Protein AF-A0A975Y8F5-F1 (afdb_monomer_lite)

Foldseek 3Di:
DDDDDDDDDDDDDDDDPPPPPPPPDPDDDADDLVSLCVVPPDDDDDDADPVCRQQFAFAPCCLQPDNPLPCLVVSSVVPSVSRDHDKDWDWDDDPWKIKIKIKTKGQKPADPDPPRPPIDGMDIWIKIWIFTPPVDRRGHTAWMWTDDPPDIDIDGPPPHPDDDDDDPPPDDD

Sequence (173 aa):
MKLRRSARAVFVSVLLSAGLLAVPGQAQAAPSDADLAYRWAPVHYQDTSSAYYTAEYTSPVDYDGDWNTLNNWENLDANTARLTGTAYYSVVETSTHWYITYAFYHPRDWKDYPLNWTSHENDMEGVLEVVLKDGSTYGTLQAAVTQAHDNYYSYIPAGSPSRATARTSTAPC

Structure (mmCIF, N/CA/C/O backbone):
data_AF-A0A975Y8F5-F1
#
_entry.id   AF-A0A975Y8F5-F1
#
loop_
_atom_site.group_PDB
_atom_site.id
_atom_site.type_symbol
_atom_site.label_atom_id
_atom_site.label_alt_id
_atom_site.label_comp_id
_atom_site.label_asym_id
_atom_site.label_entity_id
_atom_site.label_seq_id
_atom_site.pdbx_PDB_ins_code
_atom_site.Cartn_x
_atom_site.Cartn_y
_atom_site.Cartn_z
_atom_site.occupancy
_atom_site.B_iso_or_equiv
_atom_site.auth_seq_id
_atom_site.auth_comp_id
_atom_site.auth_asym_id
_atom_site.auth_atom_id
_atom_site.pdbx_PDB_model_num
ATOM 1 N N . MET A 1 1 ? -98.562 17.141 38.470 1.00 46.56 1 MET A N 1
ATOM 2 C CA . MET A 1 1 ? -97.810 16.126 37.700 1.00 46.56 1 MET A CA 1
ATOM 3 C C . MET A 1 1 ? -97.166 16.777 36.474 1.00 46.56 1 MET A C 1
ATOM 5 O O . MET A 1 1 ? -97.844 16.964 35.477 1.00 46.56 1 MET A O 1
ATOM 9 N N . LYS A 1 2 ? -95.892 17.191 36.558 1.00 40.47 2 LYS A N 1
ATOM 10 C CA . LYS A 1 2 ? -95.027 17.529 35.406 1.00 40.47 2 LYS A CA 1
ATOM 11 C C . LYS A 1 2 ? -93.578 17.206 35.797 1.00 40.47 2 LYS A C 1
ATOM 13 O O . LYS A 1 2 ? -92.936 17.989 36.487 1.00 40.47 2 LYS A O 1
ATOM 18 N N . LEU A 1 3 ? -93.102 16.022 35.407 1.00 43.03 3 LEU A N 1
ATOM 19 C CA . LEU A 1 3 ? -91.696 15.619 35.515 1.00 43.03 3 LEU A CA 1
ATOM 20 C C . LEU A 1 3 ? -90.889 16.364 34.441 1.00 43.03 3 LEU A C 1
ATOM 22 O O . LEU A 1 3 ? -91.158 16.197 33.253 1.00 43.03 3 LEU A O 1
ATOM 26 N N . ARG A 1 4 ? -89.880 17.145 34.836 1.00 47.47 4 ARG A N 1
ATOM 27 C CA . ARG A 1 4 ? -88.820 17.603 33.926 1.00 47.47 4 ARG A CA 1
ATOM 28 C C . ARG A 1 4 ? -87.687 16.579 33.981 1.00 47.47 4 ARG A C 1
ATOM 30 O O . ARG A 1 4 ? -87.048 16.427 35.016 1.00 47.47 4 ARG A O 1
ATOM 37 N N . ARG A 1 5 ? -87.482 15.836 32.890 1.00 49.69 5 ARG A N 1
ATOM 38 C CA . ARG A 1 5 ? -86.354 14.907 32.729 1.00 49.69 5 ARG A CA 1
ATOM 39 C C . ARG A 1 5 ? -85.114 15.704 32.324 1.00 49.69 5 ARG A C 1
ATOM 41 O O . ARG A 1 5 ? -85.116 16.337 31.273 1.00 49.69 5 ARG A O 1
ATOM 48 N N . SER A 1 6 ? -84.072 15.662 33.147 1.00 54.28 6 SER A N 1
ATOM 49 C CA . SER A 1 6 ? -82.739 16.160 32.798 1.00 54.28 6 SER A CA 1
ATOM 50 C C . SER A 1 6 ? -82.048 15.154 31.876 1.00 54.28 6 SER A C 1
ATOM 52 O O . SER A 1 6 ? -81.856 14.002 32.261 1.00 54.28 6 SER A O 1
ATOM 54 N N . ALA A 1 7 ? -81.672 15.572 30.669 1.00 51.50 7 ALA A N 1
ATOM 55 C CA . ALA A 1 7 ? -80.828 14.778 29.781 1.00 51.50 7 ALA A CA 1
ATOM 56 C C . ALA A 1 7 ? -79.357 14.960 30.188 1.00 51.50 7 ALA A C 1
ATOM 58 O O . ALA A 1 7 ? -78.842 16.076 30.169 1.00 51.50 7 ALA A O 1
ATOM 59 N N . ARG A 1 8 ? -78.677 13.874 30.570 1.00 50.81 8 ARG A N 1
ATOM 60 C CA . ARG A 1 8 ? -77.211 13.837 30.671 1.00 50.81 8 ARG A CA 1
ATOM 61 C C . ARG A 1 8 ? -76.669 13.303 29.348 1.00 50.81 8 ARG A C 1
ATOM 63 O O . ARG A 1 8 ? -76.933 12.155 29.006 1.00 50.81 8 ARG A O 1
ATOM 70 N N . ALA A 1 9 ? -75.940 14.136 28.613 1.00 52.41 9 ALA A N 1
ATOM 71 C CA . ALA A 1 9 ? -75.154 13.692 27.470 1.00 52.41 9 ALA A CA 1
ATOM 72 C C . ALA A 1 9 ? -73.914 12.942 27.982 1.00 52.41 9 ALA A C 1
ATOM 74 O O . ALA A 1 9 ? -73.170 13.467 28.810 1.00 52.41 9 ALA A O 1
ATOM 75 N N . VAL A 1 10 ? -73.711 11.715 27.509 1.00 53.03 10 VAL A N 1
ATOM 76 C CA . VAL A 1 10 ? -72.484 10.942 27.729 1.00 53.03 10 VAL A CA 1
ATOM 77 C C . VAL A 1 10 ? -71.635 11.106 26.473 1.00 53.03 10 VAL A C 1
ATOM 79 O O . VAL A 1 10 ? -72.021 10.640 25.405 1.00 53.03 10 VAL A O 1
ATOM 82 N N . PHE A 1 11 ? -70.501 11.795 26.591 1.00 49.75 11 PHE A N 1
ATOM 83 C CA . PHE A 1 11 ? -69.470 11.810 25.555 1.00 49.75 11 PHE A CA 1
ATOM 84 C C . PHE A 1 11 ? -68.588 10.573 25.739 1.00 49.75 11 PHE A C 1
ATOM 86 O O . PHE A 1 11 ? -67.910 10.440 26.756 1.00 49.75 11 PHE A O 1
ATOM 93 N N . VAL A 1 12 ? -68.611 9.661 24.767 1.00 51.59 12 VAL A N 1
ATOM 94 C CA . VAL A 1 12 ? -67.654 8.553 24.679 1.00 51.59 12 VAL A CA 1
ATOM 95 C C . VAL A 1 12 ? -66.511 9.016 23.784 1.00 51.59 12 VAL A C 1
ATOM 97 O O . VAL A 1 12 ? -66.661 9.105 22.568 1.00 51.59 12 VAL A O 1
ATOM 100 N N . SER A 1 13 ? -65.377 9.345 24.393 1.00 55.91 13 SER A N 1
ATOM 101 C CA . SER A 1 13 ? -64.142 9.654 23.675 1.00 55.91 13 SER A CA 1
ATOM 102 C C . SER A 1 13 ? -63.446 8.345 23.302 1.00 55.91 13 SER A C 1
ATOM 104 O O . SER A 1 13 ? -62.906 7.660 24.169 1.00 55.91 13 SER A O 1
ATOM 106 N N . VAL A 1 14 ? -63.467 7.980 22.020 1.00 54.62 14 VAL A N 1
ATOM 107 C CA . VAL A 1 14 ? -62.670 6.863 21.492 1.00 54.62 14 VAL A CA 1
ATOM 108 C C . VAL A 1 14 ? -61.246 7.371 21.270 1.00 54.62 14 VAL A C 1
ATOM 110 O O . VAL A 1 14 ? -60.987 8.134 20.342 1.00 54.62 14 VAL A O 1
ATOM 113 N N . LEU A 1 15 ? -60.319 6.979 22.144 1.00 55.53 15 LEU A N 1
ATOM 114 C CA . LEU A 1 15 ? -58.885 7.186 21.944 1.00 55.53 15 LEU A CA 1
ATOM 115 C C . LEU A 1 15 ? -58.391 6.174 20.900 1.00 55.53 15 LEU A C 1
ATOM 117 O O . LEU A 1 15 ? -58.218 5.000 21.215 1.00 55.53 15 LEU A O 1
ATOM 121 N N . LEU A 1 16 ? -58.172 6.618 19.657 1.00 54.91 16 LEU A N 1
ATOM 122 C CA . LEU A 1 16 ? -57.386 5.853 18.686 1.00 54.91 16 LEU A CA 1
ATOM 123 C C . LEU A 1 16 ? -55.906 5.965 19.067 1.00 54.91 16 LEU A C 1
ATOM 125 O O . LEU A 1 16 ? -55.240 6.952 18.755 1.00 54.91 16 LEU A O 1
ATOM 129 N N . SER A 1 17 ? -55.380 4.949 19.740 1.00 58.66 17 SER A N 1
ATOM 130 C CA . SER A 1 17 ? -53.942 4.735 19.878 1.00 58.66 17 SER A CA 1
ATOM 131 C C . SER A 1 17 ? -53.376 4.316 18.518 1.00 58.66 17 SER A C 1
ATOM 133 O O . SER A 1 17 ? -53.413 3.146 18.142 1.00 58.66 17 SER A O 1
ATOM 135 N N . ALA A 1 18 ? -52.855 5.279 17.758 1.00 59.62 18 ALA A N 1
ATOM 136 C CA . ALA A 1 18 ? -51.992 4.998 16.618 1.00 59.62 18 ALA A CA 1
ATOM 137 C C . ALA A 1 18 ? -50.679 4.404 17.153 1.00 59.62 18 ALA A C 1
ATOM 139 O O . ALA A 1 18 ? -49.785 5.128 17.588 1.00 59.62 18 ALA A O 1
ATOM 140 N N . GLY A 1 19 ? -50.588 3.074 17.192 1.00 59.56 19 GLY A N 1
ATOM 141 C CA . GLY A 1 19 ? -49.333 2.389 17.469 1.00 59.56 19 GLY A CA 1
ATOM 142 C C . GLY A 1 19 ? -48.335 2.722 16.365 1.00 59.56 19 GLY A C 1
ATOM 143 O O . GLY A 1 19 ? -48.515 2.287 15.229 1.00 59.56 19 GLY A O 1
ATOM 144 N N . LEU A 1 20 ? -47.298 3.500 16.684 1.00 63.41 20 LEU A N 1
ATOM 145 C CA . LEU A 1 20 ? -46.110 3.588 15.842 1.00 63.41 20 LEU A CA 1
ATOM 146 C C . LEU A 1 20 ? -45.504 2.185 15.771 1.00 63.41 20 LEU A C 1
ATOM 148 O O . LEU A 1 20 ? -44.856 1.728 16.711 1.00 63.41 20 LEU A O 1
ATOM 152 N N . LEU A 1 21 ? -45.738 1.491 14.660 1.00 63.53 21 LEU A N 1
ATOM 153 C CA . LEU A 1 21 ? -44.930 0.343 14.284 1.00 63.53 21 LEU A CA 1
ATOM 154 C C . LEU A 1 21 ? -43.518 0.882 14.050 1.00 63.53 21 LEU A C 1
ATOM 156 O O . LEU A 1 21 ? -43.250 1.510 13.026 1.00 63.53 21 LEU A O 1
ATOM 160 N N . ALA A 1 22 ? -42.636 0.696 15.032 1.00 64.75 22 ALA A N 1
ATOM 161 C CA . ALA A 1 22 ? -41.210 0.883 14.840 1.00 64.75 22 ALA A CA 1
ATOM 162 C C . ALA A 1 22 ? -40.789 -0.098 13.744 1.00 64.75 22 ALA A C 1
ATOM 164 O O . ALA A 1 22 ? -40.684 -1.300 13.985 1.00 64.75 22 ALA A O 1
ATOM 165 N N . VAL A 1 23 ? -40.629 0.408 12.520 1.00 66.62 23 VAL A N 1
ATOM 166 C CA . VAL A 1 23 ? -39.978 -0.346 11.453 1.00 66.62 23 VAL A CA 1
ATOM 167 C C . VAL A 1 23 ? -38.589 -0.669 11.999 1.00 66.62 23 VAL A C 1
ATOM 169 O O . VAL A 1 23 ? -37.860 0.274 12.323 1.00 66.62 23 VAL A O 1
ATOM 172 N N . PRO A 1 24 ? -38.230 -1.949 12.197 1.00 63.38 24 PRO A N 1
ATOM 173 C CA . PRO A 1 24 ? -36.881 -2.274 12.617 1.00 63.38 24 PRO A CA 1
ATOM 174 C C . PRO A 1 24 ? -35.943 -1.674 11.573 1.00 63.38 24 PRO A C 1
ATOM 176 O O . PRO A 1 24 ? -36.073 -1.959 10.381 1.00 63.38 24 PRO A O 1
ATOM 179 N N . GLY A 1 25 ? -35.058 -0.776 12.015 1.00 62.09 25 GLY A N 1
ATOM 180 C CA . GLY A 1 25 ? -34.010 -0.252 11.152 1.00 62.09 25 GLY A CA 1
ATOM 181 C C . GLY A 1 25 ? -33.265 -1.442 10.565 1.00 62.09 25 GLY A C 1
ATOM 182 O O . GLY A 1 25 ? -32.937 -2.378 11.298 1.00 62.09 25 GLY A O 1
ATOM 183 N N . GLN A 1 26 ? -33.079 -1.453 9.245 1.00 62.47 26 GLN A N 1
ATOM 184 C CA . GLN A 1 26 ? -32.339 -2.528 8.599 1.00 62.47 26 GLN A CA 1
ATOM 185 C C . GLN A 1 26 ? -30.974 -2.618 9.280 1.00 62.47 26 GLN A C 1
ATOM 187 O O . GLN A 1 26 ? -30.262 -1.618 9.370 1.00 62.47 26 GLN A O 1
ATOM 192 N N . ALA A 1 27 ? -30.644 -3.794 9.814 1.00 67.19 27 ALA A N 1
ATOM 193 C CA . ALA A 1 27 ? -29.313 -4.035 10.335 1.00 67.19 27 ALA A CA 1
ATOM 194 C C . ALA A 1 27 ? -28.336 -3.827 9.174 1.00 67.19 27 ALA A C 1
ATOM 196 O O . ALA A 1 27 ? -28.394 -4.551 8.178 1.00 67.19 27 ALA A O 1
ATOM 197 N N . GLN A 1 28 ? -27.497 -2.798 9.276 1.00 69.81 28 GLN A N 1
ATOM 198 C CA . GLN A 1 28 ? -26.449 -2.565 8.297 1.00 69.81 28 GLN A CA 1
ATOM 199 C C . GLN A 1 28 ? -25.504 -3.767 8.355 1.00 69.81 28 GLN A C 1
ATOM 201 O O . GLN A 1 28 ? -25.036 -4.131 9.437 1.00 69.81 28 GLN A O 1
ATOM 206 N N . ALA A 1 29 ? -25.257 -4.408 7.212 1.00 82.00 29 ALA A N 1
ATOM 207 C CA . ALA A 1 29 ? -24.242 -5.450 7.139 1.00 82.00 29 ALA A CA 1
ATOM 208 C C . ALA A 1 29 ? -22.888 -4.867 7.576 1.00 82.00 29 ALA A C 1
ATOM 210 O O . ALA A 1 29 ? -22.587 -3.708 7.276 1.00 82.00 29 ALA A O 1
ATOM 211 N N . ALA A 1 30 ? -22.094 -5.658 8.301 1.00 87.25 30 ALA A N 1
ATOM 212 C CA . ALA A 1 30 ? -20.712 -5.293 8.586 1.00 87.25 30 ALA A CA 1
ATOM 213 C C . ALA A 1 30 ? -19.959 -5.072 7.259 1.00 87.25 30 ALA A C 1
ATOM 215 O O . ALA A 1 30 ? -20.278 -5.754 6.278 1.00 87.25 30 ALA A O 1
ATOM 216 N N . PRO A 1 31 ? -19.001 -4.130 7.206 1.00 95.50 31 PRO A N 1
ATOM 217 C CA . PRO A 1 31 ? -18.197 -3.938 6.005 1.00 95.50 31 PRO A CA 1
ATOM 218 C C . PRO A 1 31 ? -17.437 -5.228 5.674 1.00 95.50 31 PRO A C 1
ATOM 220 O O . PRO A 1 31 ? -16.992 -5.942 6.575 1.00 95.50 31 PRO A O 1
ATOM 223 N N . SER A 1 32 ? -17.290 -5.527 4.386 1.00 97.38 32 SER A N 1
ATOM 224 C CA . SER A 1 32 ? -16.374 -6.575 3.935 1.00 97.38 32 SER A CA 1
ATOM 225 C C . SER A 1 32 ? -14.913 -6.130 4.067 1.00 97.38 32 SER A C 1
ATOM 227 O O . SER A 1 32 ? -14.623 -4.938 4.195 1.00 97.38 32 SER A O 1
ATOM 229 N N . ASP A 1 33 ? -13.977 -7.073 3.955 1.00 98.19 33 ASP A N 1
ATOM 230 C CA . ASP A 1 33 ? -12.542 -6.762 3.909 1.00 98.19 33 ASP A CA 1
ATOM 231 C C . ASP A 1 33 ? -12.203 -5.803 2.761 1.00 98.19 33 ASP A C 1
ATOM 233 O O . ASP A 1 33 ? -11.383 -4.902 2.923 1.00 98.19 33 ASP A O 1
ATOM 237 N N . ALA A 1 34 ? -12.873 -5.953 1.614 1.00 98.12 34 ALA A N 1
ATOM 238 C CA . ALA A 1 34 ? -12.724 -5.033 0.492 1.00 98.12 34 ALA A CA 1
ATOM 239 C C . ALA A 1 34 ? -13.257 -3.634 0.840 1.00 98.12 34 ALA A C 1
ATOM 241 O O . ALA A 1 34 ? -12.582 -2.648 0.563 1.00 98.12 34 ALA A O 1
ATOM 242 N N . ASP A 1 35 ? -14.421 -3.524 1.492 1.00 98.19 35 ASP A N 1
ATOM 243 C CA . ASP A 1 35 ? -14.966 -2.222 1.910 1.00 98.19 35 ASP A CA 1
ATOM 244 C C . ASP A 1 35 ? -14.023 -1.503 2.887 1.00 98.19 35 ASP A C 1
ATOM 246 O O . ASP A 1 35 ? -13.815 -0.294 2.776 1.00 98.19 35 ASP A O 1
ATOM 250 N N . LEU A 1 36 ? -13.425 -2.246 3.827 1.00 98.50 36 LEU A N 1
ATOM 251 C CA . LEU A 1 36 ? -12.423 -1.725 4.758 1.00 98.50 36 LEU A CA 1
ATOM 252 C C . LEU A 1 36 ? -11.158 -1.270 4.023 1.00 98.50 36 LEU A C 1
ATOM 254 O O . LEU A 1 36 ? -10.717 -0.141 4.237 1.00 98.50 36 LEU A O 1
ATOM 258 N N . ALA A 1 37 ? -10.620 -2.107 3.133 1.00 98.31 37 ALA A N 1
ATOM 259 C CA . ALA A 1 37 ? -9.427 -1.797 2.352 1.00 98.31 37 ALA A CA 1
ATOM 260 C C . ALA A 1 37 ? -9.630 -0.586 1.427 1.00 98.31 37 ALA A C 1
ATOM 262 O O . ALA A 1 37 ? -8.758 0.264 1.306 1.00 98.31 37 ALA A O 1
ATOM 263 N N . TYR A 1 38 ? -10.801 -0.438 0.805 1.00 97.75 38 TYR A N 1
ATOM 264 C CA . TYR A 1 38 ? -11.090 0.743 -0.012 1.00 97.75 38 TYR A CA 1
ATOM 265 C C . TYR A 1 38 ? -11.294 2.002 0.832 1.00 97.75 38 TYR A C 1
ATOM 267 O O . TYR A 1 38 ? -10.874 3.088 0.435 1.00 97.75 38 TYR A O 1
ATOM 275 N N . ARG A 1 39 ? -11.936 1.887 2.000 1.00 97.81 39 ARG A N 1
ATOM 276 C CA . ARG A 1 39 ? -12.194 3.034 2.879 1.00 97.81 39 ARG A CA 1
ATOM 277 C C . ARG A 1 39 ? -10.917 3.615 3.477 1.00 97.81 39 ARG A C 1
ATOM 279 O O . ARG A 1 39 ? -10.848 4.834 3.674 1.00 97.81 39 ARG A O 1
ATOM 286 N N . TRP A 1 40 ? -9.991 2.738 3.835 1.00 97.88 40 TRP A N 1
ATOM 287 C CA . TRP A 1 40 ? -8.754 3.061 4.533 1.00 97.88 40 TRP A CA 1
ATOM 288 C C . TRP A 1 40 ? -7.534 3.032 3.606 1.00 97.88 40 TRP A C 1
ATOM 290 O O . TRP A 1 40 ? -6.412 3.080 4.087 1.00 97.88 40 TRP A O 1
ATOM 300 N N . ALA A 1 41 ? -7.724 2.954 2.285 1.00 97.62 41 ALA A N 1
ATOM 301 C CA . ALA A 1 41 ? -6.607 2.956 1.349 1.00 97.62 41 ALA A CA 1
ATOM 302 C C . ALA A 1 41 ? -5.736 4.213 1.553 1.00 97.62 41 ALA A C 1
ATOM 304 O O . ALA A 1 41 ? -6.273 5.331 1.564 1.00 97.62 41 ALA A O 1
ATOM 305 N N . PRO A 1 42 ? -4.408 4.065 1.697 1.00 95.69 42 PRO A N 1
ATOM 306 C CA . PRO A 1 42 ? -3.526 5.203 1.873 1.00 95.69 42 PRO A CA 1
ATOM 307 C C . PRO A 1 42 ? -3.422 6.008 0.576 1.00 95.69 42 PRO A C 1
ATOM 309 O O . PRO A 1 42 ? -3.523 5.479 -0.533 1.00 95.69 42 PRO A O 1
ATOM 312 N N . VAL A 1 43 ? -3.142 7.303 0.713 1.00 94.69 43 VAL A N 1
ATOM 313 C CA . VAL A 1 43 ? -2.693 8.116 -0.421 1.00 94.69 43 VAL A CA 1
ATOM 314 C C . VAL A 1 43 ? -1.183 7.939 -0.552 1.00 94.69 43 VAL A C 1
ATOM 316 O O . VAL A 1 43 ? -0.424 8.431 0.281 1.00 94.69 43 VAL A O 1
ATOM 319 N N . HIS A 1 44 ? -0.753 7.225 -1.590 1.00 91.00 44 HIS A N 1
ATOM 320 C CA . HIS A 1 44 ? 0.658 6.962 -1.854 1.00 91.00 44 HIS A CA 1
ATOM 321 C C . HIS A 1 44 ? 1.247 8.086 -2.720 1.00 91.00 44 HIS A C 1
ATOM 323 O O . HIS A 1 44 ? 0.960 8.183 -3.913 1.00 91.00 44 HIS A O 1
ATOM 329 N N . TYR A 1 45 ? 2.053 8.955 -2.106 1.00 91.94 45 TYR A N 1
ATOM 330 C CA . TYR A 1 45 ? 2.891 9.913 -2.825 1.00 91.94 45 TYR A CA 1
ATOM 331 C C . TYR A 1 45 ? 4.252 9.286 -3.068 1.00 91.94 45 TYR A C 1
ATOM 333 O O . TYR A 1 45 ? 4.954 8.958 -2.114 1.00 91.94 45 TYR A O 1
ATOM 341 N N . GLN A 1 46 ? 4.608 9.142 -4.336 1.00 89.88 46 GLN A N 1
ATOM 342 C CA . GLN A 1 46 ? 5.830 8.479 -4.735 1.00 89.88 46 GLN A CA 1
ATOM 343 C C . GLN A 1 46 ? 6.732 9.453 -5.491 1.00 89.88 46 GLN A C 1
ATOM 345 O O . GLN A 1 46 ? 6.318 10.035 -6.495 1.00 89.88 46 GLN A O 1
ATOM 350 N N . ASP A 1 47 ? 7.954 9.624 -4.993 1.00 90.19 47 ASP A N 1
ATOM 351 C CA . ASP A 1 47 ? 9.031 10.249 -5.753 1.00 90.19 47 ASP A CA 1
ATOM 352 C C . ASP A 1 47 ? 9.695 9.189 -6.638 1.00 90.19 47 ASP A C 1
ATOM 354 O O . ASP A 1 47 ? 9.782 8.024 -6.255 1.00 90.19 47 ASP A O 1
ATOM 358 N N . THR A 1 48 ? 10.131 9.574 -7.832 1.00 89.62 48 THR A N 1
ATOM 359 C CA . THR A 1 48 ? 10.743 8.646 -8.792 1.00 89.62 48 THR A CA 1
ATOM 360 C C . THR A 1 48 ? 12.005 9.255 -9.366 1.00 89.62 48 THR A C 1
ATOM 362 O O . THR A 1 48 ? 12.020 10.438 -9.717 1.00 89.62 48 THR A O 1
ATOM 365 N N . SER A 1 49 ? 13.036 8.433 -9.562 1.00 88.31 49 SER A N 1
ATOM 366 C CA . SER A 1 49 ? 14.249 8.865 -10.258 1.00 88.31 49 SER A CA 1
ATOM 367 C C . SER A 1 49 ? 13.939 9.409 -11.656 1.00 88.31 49 SER A C 1
ATOM 369 O O . SER A 1 49 ? 13.255 8.784 -12.467 1.00 88.31 49 SER A O 1
ATOM 371 N N . SER A 1 50 ? 14.530 10.558 -11.983 1.00 88.88 50 SER A N 1
ATOM 372 C CA . SER A 1 50 ? 14.499 11.107 -13.345 1.00 88.88 50 SER A CA 1
ATOM 373 C C . SER A 1 50 ? 15.365 10.325 -14.338 1.00 88.88 50 SER A C 1
ATOM 375 O O . SER A 1 50 ? 15.147 10.429 -15.545 1.00 88.88 50 SER A O 1
ATOM 377 N N . ALA A 1 51 ? 16.331 9.540 -13.851 1.00 88.31 51 ALA A N 1
ATOM 378 C CA . ALA A 1 51 ? 17.204 8.730 -14.691 1.00 88.31 51 ALA A CA 1
ATOM 379 C C . ALA A 1 51 ? 16.512 7.441 -15.154 1.00 88.31 51 ALA A C 1
ATOM 381 O O . ALA A 1 51 ? 16.778 6.988 -16.267 1.00 88.31 51 ALA A O 1
ATOM 382 N N . TYR A 1 52 ? 15.628 6.866 -14.327 1.00 89.88 52 TYR A N 1
ATOM 383 C CA . TYR A 1 52 ? 14.958 5.600 -14.636 1.00 89.88 52 TYR A CA 1
ATOM 384 C C . TYR A 1 52 ? 13.615 5.422 -13.908 1.00 89.88 52 TYR A C 1
ATOM 386 O O . TYR A 1 52 ? 13.406 4.478 -13.154 1.00 89.88 52 TYR A O 1
ATOM 394 N N . TYR A 1 53 ? 12.672 6.328 -14.154 1.00 90.56 53 TYR A N 1
ATOM 395 C CA . TYR A 1 53 ? 11.387 6.374 -13.444 1.00 90.56 53 TYR A CA 1
ATOM 396 C C . TYR A 1 53 ? 10.557 5.079 -13.522 1.00 90.56 53 TYR A C 1
ATOM 398 O O . TYR A 1 53 ? 9.829 4.784 -12.582 1.00 90.56 53 TYR A O 1
ATOM 406 N N . THR A 1 54 ? 10.653 4.292 -14.603 1.00 92.00 54 THR A N 1
ATOM 407 C CA . THR A 1 54 ? 9.906 3.026 -14.738 1.00 92.00 54 THR A CA 1
ATOM 408 C C . THR A 1 54 ? 10.380 1.947 -13.772 1.00 92.00 54 THR A C 1
ATOM 410 O O . THR A 1 54 ? 9.577 1.101 -13.391 1.00 92.00 54 THR A O 1
ATOM 413 N N . ALA A 1 55 ? 11.650 1.981 -13.353 1.00 91.06 55 ALA A N 1
ATOM 414 C CA . ALA A 1 55 ? 12.201 1.047 -12.373 1.00 91.06 55 ALA A CA 1
ATOM 415 C C . ALA A 1 55 ? 11.540 1.195 -11.001 1.00 91.06 55 ALA A C 1
ATOM 417 O O . ALA A 1 55 ? 11.384 0.211 -10.288 1.00 91.06 55 ALA A O 1
ATOM 418 N N . GLU A 1 56 ? 11.082 2.406 -10.699 1.00 90.56 56 GLU A N 1
ATOM 419 C CA . GLU A 1 56 ? 10.449 2.750 -9.437 1.00 90.56 56 GLU A CA 1
ATOM 420 C C . GLU A 1 56 ? 8.937 2.488 -9.461 1.00 90.56 56 GLU A C 1
ATOM 422 O O . GLU A 1 56 ? 8.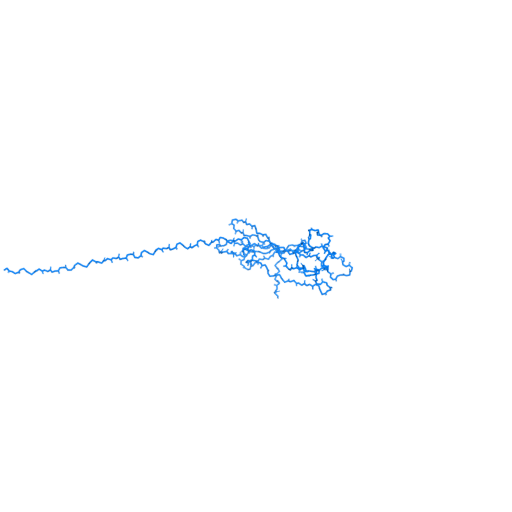303 2.583 -8.426 1.00 90.56 56 GLU A O 1
ATOM 427 N N . TYR A 1 57 ? 8.289 2.189 -10.590 1.00 92.94 57 TYR A N 1
ATOM 428 C CA . TYR A 1 57 ? 6.821 2.098 -10.625 1.00 92.94 57 TYR A CA 1
ATOM 429 C C . TYR A 1 57 ? 6.259 1.003 -9.716 1.00 92.94 57 TYR A C 1
ATOM 431 O O . TYR A 1 57 ? 6.698 -0.144 -9.765 1.00 92.94 57 TYR A O 1
ATOM 439 N N . THR A 1 58 ? 5.183 1.319 -8.990 1.00 94.56 58 THR A N 1
ATOM 440 C CA . THR A 1 58 ? 4.361 0.268 -8.381 1.00 94.56 58 THR A CA 1
ATOM 441 C C . THR A 1 58 ? 3.695 -0.567 -9.471 1.00 94.56 58 THR A C 1
ATOM 443 O O . THR A 1 58 ? 3.094 -0.029 -10.402 1.00 94.56 58 THR A O 1
ATOM 446 N N . SER A 1 59 ? 3.819 -1.888 -9.379 1.00 95.94 59 SER A N 1
ATOM 447 C CA . SER A 1 59 ? 3.388 -2.824 -10.424 1.00 95.94 59 SER A CA 1
ATOM 448 C C . SER A 1 59 ? 2.815 -4.105 -9.812 1.00 95.94 59 SER A C 1
ATOM 450 O O . SER A 1 59 ? 3.066 -4.384 -8.638 1.00 95.94 59 SER A O 1
ATOM 452 N N . PRO A 1 60 ? 2.051 -4.916 -10.567 1.00 96.88 60 PRO A N 1
ATOM 453 C CA . PRO A 1 60 ? 1.802 -6.290 -10.160 1.00 96.88 60 PRO A CA 1
ATOM 454 C C . PRO A 1 60 ? 3.135 -7.040 -10.052 1.00 96.88 60 PRO A C 1
ATOM 456 O O . PRO A 1 60 ? 4.044 -6.790 -10.840 1.00 96.88 60 PRO A O 1
ATOM 459 N N . VAL A 1 61 ? 3.256 -7.972 -9.110 1.00 97.12 61 VAL A N 1
ATOM 460 C CA . VAL A 1 61 ? 4.444 -8.839 -8.979 1.00 97.12 61 VAL A CA 1
ATOM 461 C C . VAL A 1 61 ? 4.690 -9.641 -10.262 1.00 97.12 61 VAL A C 1
ATOM 463 O O . VAL A 1 61 ? 5.837 -9.856 -10.642 1.00 97.12 61 VAL A O 1
ATOM 466 N N . ASP A 1 62 ? 3.609 -10.030 -10.936 1.00 97.06 62 ASP A N 1
ATOM 467 C CA . ASP A 1 62 ? 3.576 -10.818 -12.167 1.00 97.06 62 ASP A CA 1
ATOM 468 C C . ASP A 1 62 ? 3.336 -9.962 -13.420 1.00 97.06 62 ASP A C 1
ATOM 470 O O . ASP A 1 62 ? 2.738 -10.417 -14.399 1.00 97.06 62 ASP A O 1
ATOM 474 N N . TYR A 1 63 ? 3.764 -8.693 -13.401 1.00 96.81 63 TYR A N 1
ATOM 475 C CA . TYR A 1 63 ? 3.503 -7.750 -14.492 1.00 96.81 63 TYR A CA 1
ATOM 476 C C . TYR A 1 63 ? 3.995 -8.258 -15.854 1.00 96.81 63 TYR A C 1
ATOM 478 O O . TYR A 1 63 ? 3.470 -7.858 -16.894 1.00 96.81 63 TYR A O 1
ATOM 486 N N . ASP A 1 64 ? 5.006 -9.124 -15.889 1.00 95.88 64 ASP A N 1
ATOM 487 C CA . ASP A 1 64 ? 5.552 -9.672 -17.120 1.00 95.88 64 ASP A CA 1
ATOM 488 C C . ASP A 1 64 ? 4.865 -10.963 -17.598 1.00 95.88 64 ASP A C 1
ATOM 490 O O . ASP A 1 64 ? 5.111 -11.392 -18.732 1.00 95.88 64 ASP A O 1
ATOM 494 N N . GLY A 1 65 ? 3.911 -11.479 -16.819 1.00 96.25 65 GLY A N 1
ATOM 495 C CA . GLY A 1 65 ? 3.087 -12.642 -17.130 1.00 96.25 65 GLY A CA 1
ATOM 496 C C . GLY A 1 65 ? 3.523 -13.930 -16.434 1.00 96.25 65 GLY A C 1
ATOM 497 O O . GLY A 1 65 ? 2.932 -14.978 -16.715 1.00 96.25 65 GLY A O 1
ATOM 498 N N . ASP A 1 66 ? 4.518 -13.881 -15.547 1.00 96.38 66 ASP A N 1
ATOM 499 C CA . ASP A 1 66 ? 4.915 -15.017 -14.723 1.00 96.38 66 ASP A CA 1
ATOM 500 C C . ASP A 1 66 ? 5.246 -14.612 -13.269 1.00 96.38 66 ASP A C 1
ATOM 502 O O . ASP A 1 66 ? 5.174 -13.451 -12.897 1.00 96.38 66 ASP A O 1
ATOM 506 N N . TRP A 1 67 ? 5.497 -15.594 -12.398 1.00 96.00 67 TRP A N 1
ATOM 507 C CA . TRP A 1 67 ? 5.772 -15.367 -10.966 1.00 96.00 67 TRP A CA 1
ATOM 508 C C . TRP A 1 67 ? 7.265 -15.482 -10.622 1.00 96.00 67 TRP A C 1
ATOM 510 O O . TRP A 1 67 ? 7.628 -15.683 -9.459 1.00 96.00 67 TRP A O 1
ATOM 520 N N . ASN A 1 68 ? 8.147 -15.435 -11.619 1.00 95.56 68 ASN A N 1
ATOM 521 C CA . ASN A 1 68 ? 9.582 -15.547 -11.425 1.00 95.56 68 ASN A CA 1
ATOM 522 C C . ASN A 1 68 ? 10.182 -14.185 -11.072 1.00 95.56 68 ASN A C 1
ATOM 524 O O . ASN A 1 68 ? 10.723 -13.488 -11.910 1.00 95.56 68 ASN A O 1
ATOM 528 N N . THR A 1 69 ? 10.219 -13.833 -9.794 1.00 93.50 69 THR A N 1
ATOM 529 C CA . THR A 1 69 ? 10.784 -12.542 -9.363 1.00 93.50 69 THR A CA 1
ATOM 530 C C . THR A 1 69 ? 12.311 -12.417 -9.532 1.00 93.50 69 THR A C 1
ATOM 532 O O . THR A 1 69 ? 12.895 -11.485 -8.996 1.00 93.50 69 THR A O 1
ATOM 535 N N . LEU A 1 70 ? 12.984 -13.362 -10.198 1.00 94.69 70 LEU A N 1
ATOM 536 C CA . LEU A 1 70 ? 14.433 -13.349 -10.463 1.00 94.69 70 LEU A CA 1
ATOM 537 C C . LEU A 1 70 ? 14.789 -12.917 -11.900 1.00 94.69 70 LEU A C 1
ATOM 539 O O . LEU A 1 70 ? 15.937 -13.085 -12.315 1.00 94.69 70 LEU A O 1
ATOM 543 N N . ASN A 1 71 ? 13.799 -12.522 -12.707 1.00 95.00 71 ASN A N 1
ATOM 544 C CA . ASN A 1 71 ? 13.999 -11.980 -14.059 1.00 95.00 71 ASN A CA 1
ATOM 545 C C . ASN A 1 71 ? 13.198 -10.686 -14.316 1.00 95.00 71 ASN A C 1
ATOM 547 O O . ASN A 1 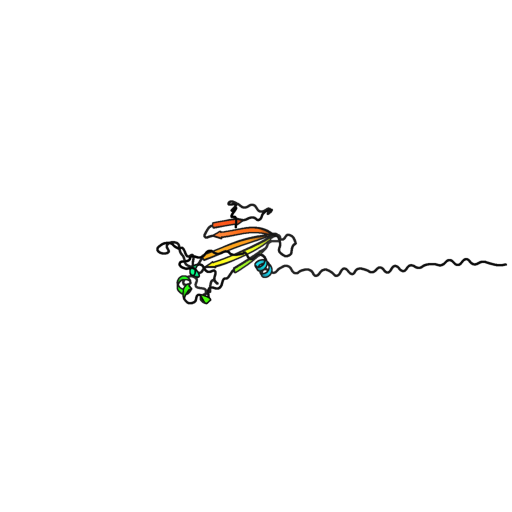71 ? 13.139 -10.195 -15.450 1.00 95.00 71 ASN A O 1
ATOM 551 N N . ASN A 1 72 ? 12.570 -10.133 -13.278 1.00 94.69 72 ASN A N 1
ATOM 552 C CA . ASN A 1 72 ? 11.795 -8.905 -13.354 1.00 94.69 72 ASN A CA 1
ATOM 553 C C . ASN A 1 72 ? 12.709 -7.709 -13.641 1.00 94.69 72 ASN A C 1
ATOM 555 O O . ASN A 1 72 ? 12.287 -6.740 -14.267 1.00 94.69 72 ASN A O 1
ATOM 559 N N . TRP A 1 73 ? 13.985 -7.750 -13.262 1.00 92.44 73 TRP A N 1
ATOM 560 C CA . TRP A 1 73 ? 14.916 -6.709 -13.672 1.00 92.44 73 TRP A CA 1
ATOM 561 C C . TRP A 1 73 ? 15.041 -6.678 -15.199 1.00 92.44 73 TRP A C 1
ATOM 563 O O . TRP A 1 73 ? 14.890 -5.623 -15.817 1.00 92.44 73 TRP A O 1
ATOM 573 N N . GLU A 1 74 ? 15.295 -7.820 -15.825 1.00 93.25 74 GLU A N 1
ATOM 574 C CA . GLU A 1 74 ? 15.494 -7.942 -17.268 1.00 93.25 74 GLU A CA 1
ATOM 575 C C . GLU A 1 74 ? 14.208 -7.686 -18.065 1.00 93.25 74 GLU A C 1
ATOM 577 O O . GLU A 1 74 ? 14.270 -7.140 -19.170 1.00 93.25 74 GLU A O 1
ATOM 582 N N . ASN A 1 75 ? 13.047 -8.039 -17.509 1.00 95.44 75 ASN A N 1
ATOM 583 C CA . ASN A 1 75 ? 11.756 -7.959 -18.195 1.00 95.44 75 ASN A CA 1
ATOM 584 C C . ASN A 1 75 ? 11.049 -6.597 -18.082 1.00 95.44 75 ASN A C 1
ATOM 586 O O . ASN A 1 75 ? 10.089 -6.352 -18.829 1.00 95.44 75 ASN A O 1
ATOM 590 N N . LEU A 1 76 ? 11.544 -5.702 -17.219 1.00 93.94 76 LEU A N 1
ATOM 591 C CA . LEU A 1 76 ? 10.954 -4.393 -16.913 1.00 93.94 76 LEU A CA 1
ATOM 592 C C . LEU A 1 76 ? 10.588 -3.588 -18.167 1.00 93.94 76 LEU A C 1
ATOM 594 O O . LEU A 1 76 ? 9.435 -3.203 -18.372 1.00 93.94 76 LEU A O 1
ATOM 598 N N . ASP A 1 77 ? 11.569 -3.376 -19.044 1.00 92.75 77 ASP A N 1
ATOM 599 C CA . ASP A 1 77 ? 11.425 -2.485 -20.201 1.00 92.75 77 ASP A CA 1
ATOM 600 C C . ASP A 1 77 ? 10.853 -3.180 -21.439 1.00 92.75 77 ASP A C 1
ATOM 602 O O . ASP A 1 77 ? 10.605 -2.530 -22.456 1.00 92.75 77 ASP A O 1
ATOM 606 N N . ALA A 1 78 ? 10.610 -4.494 -21.380 1.00 94.31 78 ALA A N 1
ATOM 607 C CA . ALA A 1 78 ? 10.100 -5.237 -22.530 1.00 94.31 78 ALA A CA 1
ATOM 608 C C . ALA A 1 78 ? 8.701 -4.754 -22.951 1.00 94.31 78 ALA A C 1
ATOM 610 O O . ALA A 1 78 ? 8.364 -4.790 -24.136 1.00 94.31 78 ALA A O 1
ATOM 611 N N . ASN A 1 79 ? 7.894 -4.279 -21.994 1.00 94.06 79 ASN A N 1
ATOM 612 C CA . ASN A 1 79 ? 6.647 -3.565 -22.258 1.00 94.06 79 ASN A CA 1
ATOM 613 C C . ASN A 1 79 ? 6.180 -2.820 -20.998 1.00 94.06 79 ASN A C 1
ATOM 615 O O . ASN A 1 79 ? 5.555 -3.411 -20.113 1.00 94.06 79 ASN A O 1
ATOM 619 N N . THR A 1 80 ? 6.436 -1.513 -20.960 1.00 91.69 80 THR A N 1
ATOM 620 C CA . THR A 1 80 ? 6.098 -0.630 -19.835 1.00 91.69 80 THR A CA 1
ATOM 621 C C . THR A 1 80 ? 4.595 -0.424 -19.644 1.00 91.69 80 THR A C 1
ATOM 623 O O . THR A 1 80 ? 4.171 -0.048 -18.558 1.00 91.69 80 THR A O 1
ATOM 626 N N . ALA A 1 81 ? 3.756 -0.733 -20.643 1.00 94.25 81 ALA A N 1
ATOM 627 C CA . ALA A 1 81 ? 2.299 -0.671 -20.492 1.00 94.25 81 ALA A CA 1
ATOM 628 C C . ALA A 1 81 ? 1.750 -1.732 -19.518 1.00 94.25 81 ALA A C 1
ATOM 630 O O . ALA A 1 81 ? 0.585 -1.657 -19.132 1.00 94.25 81 ALA A O 1
ATOM 631 N N . ARG A 1 82 ? 2.574 -2.716 -19.130 1.00 94.81 82 ARG A N 1
ATOM 632 C CA . ARG A 1 82 ? 2.245 -3.722 -18.111 1.00 94.81 82 ARG A CA 1
ATOM 633 C C . ARG A 1 82 ? 2.473 -3.229 -16.676 1.00 94.81 82 ARG A C 1
ATOM 635 O O . ARG A 1 82 ? 1.968 -3.840 -15.742 1.00 94.81 82 ARG A O 1
ATOM 642 N N . LEU A 1 83 ? 3.204 -2.126 -16.501 1.00 94.75 83 LEU A N 1
ATOM 643 C CA . LEU A 1 83 ? 3.528 -1.540 -15.199 1.00 94.75 83 LEU A CA 1
ATOM 644 C C . LEU A 1 83 ? 2.342 -0.712 -14.692 1.00 94.75 83 LEU A C 1
ATOM 646 O O . LEU A 1 83 ? 2.317 0.516 -14.778 1.00 94.75 83 LEU A O 1
ATOM 650 N N . THR A 1 84 ? 1.295 -1.403 -14.249 1.00 95.06 84 THR A N 1
ATOM 651 C CA . THR A 1 84 ? 0.077 -0.779 -13.729 1.00 95.06 84 THR A CA 1
ATOM 652 C C . THR A 1 84 ? 0.145 -0.642 -12.214 1.00 95.06 84 THR A C 1
ATOM 654 O O . THR A 1 84 ? 0.275 -1.647 -11.520 1.00 95.06 84 THR A O 1
ATOM 657 N N . GLY A 1 85 ? -0.047 0.572 -11.691 1.00 94.31 85 GLY A N 1
ATOM 658 C CA . GLY A 1 85 ? -0.099 0.825 -10.247 1.00 94.31 85 GLY A CA 1
ATOM 659 C C . GLY A 1 85 ? -0.999 -0.174 -9.518 1.00 94.31 85 GLY A C 1
ATOM 660 O O . GLY A 1 85 ? -2.210 -0.197 -9.743 1.00 94.31 85 GLY A O 1
ATOM 661 N N . THR A 1 86 ? -0.397 -1.013 -8.675 1.00 96.06 86 THR A N 1
ATOM 662 C CA . THR A 1 86 ? -1.072 -2.116 -7.981 1.00 96.06 86 THR A CA 1
ATOM 663 C C . THR A 1 86 ? -0.765 -2.052 -6.495 1.00 96.06 86 THR A C 1
ATOM 665 O O . THR A 1 86 ? 0.382 -1.876 -6.092 1.00 96.06 86 THR A O 1
ATOM 668 N N . ALA A 1 87 ? -1.809 -2.204 -5.686 1.00 96.88 87 ALA A N 1
ATOM 669 C CA . ALA A 1 87 ? -1.707 -2.336 -4.244 1.00 96.88 87 ALA A CA 1
ATOM 670 C C . ALA A 1 87 ? -2.307 -3.681 -3.833 1.00 96.88 87 ALA A C 1
ATOM 672 O O . ALA A 1 87 ? -3.431 -4.014 -4.217 1.00 96.88 87 ALA A O 1
ATOM 673 N N . TYR A 1 88 ? -1.563 -4.435 -3.036 1.00 98.12 88 TYR A N 1
ATOM 674 C CA . TYR A 1 88 ? -2.048 -5.645 -2.387 1.00 98.12 88 TYR A CA 1
ATOM 675 C C . TYR A 1 88 ? -2.557 -5.283 -0.999 1.00 98.12 88 TYR A C 1
ATOM 677 O O . TYR A 1 88 ? -2.006 -4.384 -0.365 1.00 98.12 88 TYR A O 1
ATOM 685 N N . TYR A 1 89 ? -3.584 -5.978 -0.513 1.00 98.56 89 TYR A N 1
ATOM 686 C CA . TYR A 1 89 ? -4.074 -5.769 0.844 1.00 98.56 89 TYR A CA 1
ATOM 687 C C . TYR A 1 89 ? -4.384 -7.079 1.568 1.00 98.56 89 TYR A C 1
ATOM 689 O O . TYR A 1 89 ? -4.675 -8.103 0.951 1.00 98.56 89 TYR A O 1
ATOM 697 N N . SER A 1 90 ? -4.347 -7.024 2.896 1.00 98.56 90 SER A N 1
ATOM 698 C CA . SER A 1 90 ? -4.840 -8.068 3.790 1.00 98.56 90 SER A CA 1
ATOM 699 C C . SER A 1 90 ? -5.567 -7.420 4.958 1.00 98.56 90 SER A C 1
ATOM 701 O O . SER A 1 90 ? -5.075 -6.445 5.525 1.00 98.56 90 SER A O 1
ATOM 703 N N . VAL A 1 91 ? -6.728 -7.963 5.319 1.00 98.69 91 VAL A N 1
ATOM 704 C CA . VAL A 1 91 ? -7.477 -7.557 6.508 1.00 98.69 91 VAL A CA 1
ATOM 705 C C . VAL A 1 91 ? -7.484 -8.727 7.476 1.00 98.69 91 VAL A C 1
ATOM 707 O O . VAL A 1 91 ? -7.913 -9.829 7.144 1.00 98.69 91 VAL A O 1
ATOM 710 N N . VAL A 1 92 ? -7.012 -8.486 8.694 1.00 98.44 92 VAL A N 1
ATOM 711 C CA . VAL A 1 92 ? -7.169 -9.416 9.815 1.00 98.44 92 VAL A CA 1
ATOM 712 C C . VAL A 1 92 ? -7.770 -8.674 10.996 1.00 98.44 92 VAL A C 1
ATOM 714 O O . VAL A 1 92 ? -7.589 -7.466 11.146 1.00 98.44 92 VAL A O 1
ATOM 717 N N . GLU A 1 93 ? -8.516 -9.367 11.850 1.00 98.00 93 GLU A N 1
ATOM 718 C CA . GLU A 1 93 ? -9.263 -8.699 12.911 1.00 98.00 93 GLU A CA 1
ATOM 719 C C . GLU A 1 93 ? -9.231 -9.421 14.254 1.00 98.00 93 GLU A C 1
ATOM 721 O O . GLU A 1 93 ? -9.042 -10.631 14.361 1.00 98.00 93 GLU A O 1
ATOM 726 N N . THR A 1 94 ? -9.458 -8.635 15.302 1.00 97.88 94 THR A N 1
ATOM 727 C CA . THR A 1 94 ? -9.785 -9.104 16.651 1.00 97.88 94 THR A CA 1
ATOM 728 C C . THR A 1 94 ? -11.210 -8.679 17.001 1.00 97.88 94 THR A C 1
ATOM 730 O O . THR A 1 94 ? -11.905 -8.043 16.206 1.00 97.88 94 THR A O 1
ATOM 733 N N . SER A 1 95 ? -11.664 -8.951 18.226 1.00 97.38 95 SER A N 1
ATOM 734 C CA . SER A 1 95 ? -12.956 -8.440 18.699 1.00 97.38 95 SER A CA 1
ATOM 735 C C . SER A 1 95 ? -13.024 -6.908 18.767 1.00 97.38 95 SER A C 1
ATOM 737 O O . SER A 1 95 ? -14.121 -6.367 18.852 1.00 97.38 95 SER A O 1
ATOM 739 N N . THR A 1 96 ? -11.886 -6.203 18.750 1.00 96.88 96 THR A N 1
ATOM 740 C CA . THR A 1 96 ? -11.831 -4.746 18.955 1.00 96.88 96 THR A CA 1
ATOM 741 C C . THR A 1 96 ? -11.160 -3.968 17.829 1.00 96.88 96 THR A C 1
ATOM 743 O O . THR A 1 96 ? -11.401 -2.770 17.733 1.00 96.88 96 THR A O 1
ATOM 746 N N . HIS A 1 97 ? -10.352 -4.598 16.974 1.00 97.94 97 HIS A N 1
ATOM 747 C CA . HIS A 1 97 ? -9.592 -3.891 15.938 1.00 97.94 97 HIS A CA 1
ATOM 748 C C . HIS A 1 97 ? -9.598 -4.624 14.602 1.00 97.94 97 HIS A C 1
ATOM 750 O O . HIS A 1 97 ? -9.637 -5.856 14.574 1.00 97.94 97 HIS A O 1
ATOM 756 N N . TRP A 1 98 ? -9.499 -3.851 13.526 1.00 98.62 98 TRP A N 1
ATOM 757 C CA . TRP A 1 98 ? -9.024 -4.309 12.226 1.00 98.62 98 TRP A CA 1
ATOM 758 C C . TRP A 1 98 ? -7.550 -3.937 12.062 1.00 98.62 98 TRP A C 1
ATOM 760 O O . TRP A 1 98 ? -7.113 -2.875 12.512 1.00 98.62 98 TRP A O 1
ATOM 770 N N . TYR A 1 99 ? -6.806 -4.818 11.412 1.00 98.50 99 TYR A N 1
ATOM 771 C CA . TYR A 1 99 ? -5.421 -4.645 11.006 1.00 98.50 99 TYR A CA 1
ATOM 772 C C . TYR A 1 99 ? -5.399 -4.781 9.491 1.00 98.50 99 TYR A C 1
ATOM 774 O O . TYR A 1 99 ? -5.678 -5.861 8.966 1.00 98.50 99 TYR A O 1
ATOM 782 N N . ILE A 1 100 ? -5.143 -3.671 8.809 1.00 98.75 100 ILE A N 1
ATOM 783 C CA . ILE A 1 100 ? -5.194 -3.588 7.354 1.00 98.75 100 ILE A CA 1
ATOM 784 C C . ILE A 1 100 ? -3.772 -3.363 6.865 1.00 98.75 100 ILE A C 1
ATOM 786 O O . ILE A 1 100 ? -3.199 -2.300 7.086 1.00 98.75 100 ILE A O 1
ATOM 790 N N . THR A 1 101 ? -3.186 -4.374 6.238 1.00 98.50 101 THR A N 1
ATOM 791 C CA . THR A 1 101 ? -1.863 -4.256 5.624 1.00 98.50 101 THR A CA 1
ATOM 792 C C . THR A 1 101 ? -2.037 -3.936 4.154 1.00 98.50 101 THR A C 1
ATOM 794 O O . THR A 1 101 ? -2.755 -4.663 3.474 1.00 98.50 101 THR A O 1
ATOM 797 N N . TYR A 1 102 ? -1.343 -2.912 3.667 1.00 98.38 102 TYR A N 1
ATOM 798 C CA . TYR A 1 102 ? -1.151 -2.644 2.246 1.00 98.38 102 TYR A CA 1
ATOM 799 C C . TYR A 1 102 ? 0.305 -2.899 1.873 1.00 98.38 102 TYR A C 1
ATOM 801 O O . TYR A 1 102 ? 1.200 -2.509 2.624 1.00 98.38 102 TYR A O 1
ATOM 809 N N . ALA A 1 103 ? 0.530 -3.526 0.722 1.00 97.50 103 ALA A N 1
ATOM 810 C CA . ALA A 1 103 ? 1.857 -3.760 0.170 1.00 97.50 103 ALA A CA 1
ATOM 811 C C . ALA A 1 103 ? 1.939 -3.256 -1.274 1.00 97.50 103 ALA A C 1
ATOM 813 O O . ALA A 1 103 ? 1.008 -3.436 -2.068 1.00 97.50 103 ALA A O 1
ATOM 814 N N . PHE A 1 104 ? 3.066 -2.633 -1.596 1.00 96.56 104 PHE A N 1
ATOM 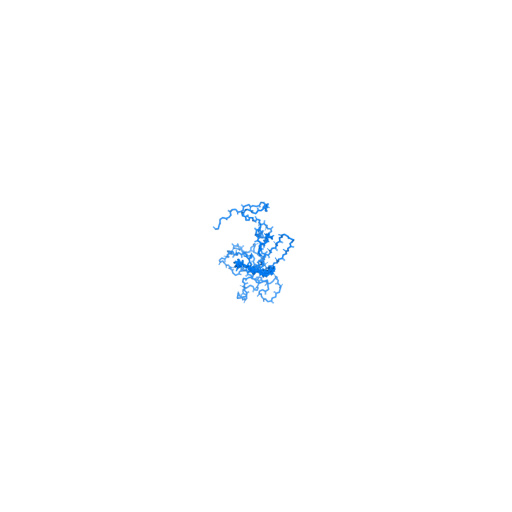815 C CA . PHE A 1 104 ? 3.370 -2.013 -2.875 1.00 96.56 104 PHE A CA 1
ATOM 816 C C . PHE A 1 104 ? 4.638 -2.656 -3.418 1.00 96.56 104 PHE A C 1
ATOM 818 O O . PHE A 1 104 ? 5.697 -2.575 -2.801 1.00 96.56 104 PHE A O 1
ATOM 825 N N . TYR A 1 105 ? 4.499 -3.339 -4.548 1.00 96.00 105 TYR A N 1
ATOM 826 C CA . TYR A 1 105 ? 5.614 -3.998 -5.206 1.00 96.00 105 TYR A CA 1
ATOM 827 C C . TYR A 1 105 ? 6.222 -3.073 -6.256 1.00 96.00 105 TYR A C 1
ATOM 829 O O . TYR A 1 105 ? 5.502 -2.533 -7.099 1.00 96.00 105 TYR A O 1
ATOM 837 N N . HIS A 1 106 ? 7.540 -2.950 -6.226 1.00 94.00 106 HIS A N 1
ATOM 838 C CA . HIS A 1 106 ? 8.346 -2.272 -7.225 1.00 94.00 106 HIS A CA 1
ATOM 839 C C . HIS A 1 106 ? 9.192 -3.329 -7.945 1.00 94.00 106 HIS A C 1
ATOM 841 O O . HIS A 1 106 ? 9.835 -4.145 -7.282 1.00 94.00 106 HIS A O 1
ATOM 847 N N . PRO A 1 107 ? 9.238 -3.351 -9.289 1.00 91.94 107 PRO A N 1
ATOM 848 C CA . PRO A 1 107 ? 10.112 -4.267 -10.018 1.00 91.94 107 PRO A CA 1
ATOM 849 C C . PRO A 1 107 ? 11.598 -4.105 -9.672 1.00 91.94 107 PRO A C 1
ATOM 851 O O . PRO A 1 107 ? 12.367 -5.058 -9.815 1.00 91.94 107 PRO A O 1
ATOM 854 N N . ARG A 1 108 ? 12.012 -2.914 -9.214 1.00 91.38 108 ARG A N 1
ATOM 855 C CA . ARG A 1 108 ? 13.359 -2.622 -8.709 1.00 91.38 108 ARG A CA 1
ATOM 856 C C . ARG A 1 108 ? 13.311 -1.633 -7.539 1.00 91.38 108 ARG A C 1
ATOM 858 O O . ARG A 1 108 ? 12.425 -0.789 -7.504 1.00 91.38 108 ARG A O 1
ATOM 865 N N . ASP A 1 109 ? 14.316 -1.696 -6.665 1.00 89.81 109 ASP A N 1
ATOM 866 C CA . ASP A 1 109 ? 14.768 -0.547 -5.860 1.00 89.81 109 ASP A CA 1
ATOM 867 C C . ASP A 1 109 ? 15.874 0.148 -6.665 1.00 89.81 109 ASP A C 1
ATOM 869 O O . ASP A 1 109 ? 17.001 -0.359 -6.765 1.00 89.81 109 ASP A O 1
ATOM 873 N N . TRP A 1 110 ? 15.552 1.254 -7.339 1.00 89.69 110 TRP A N 1
ATOM 874 C CA . TRP A 1 110 ? 16.502 1.994 -8.159 1.00 89.69 110 TRP A CA 1
ATOM 875 C C . TRP A 1 110 ? 17.087 3.184 -7.404 1.00 89.69 110 TRP A C 1
ATOM 877 O O . TRP A 1 110 ? 16.388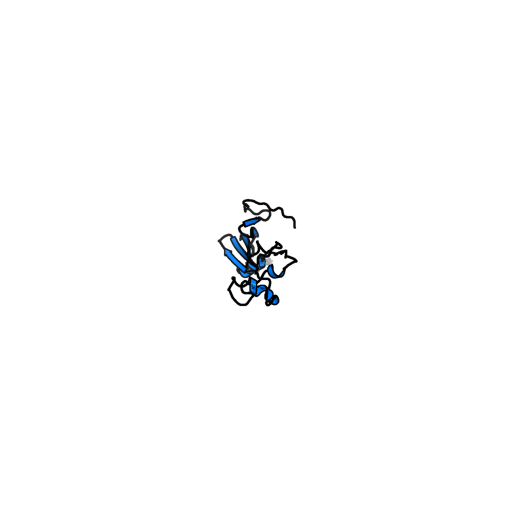 4.016 -6.834 1.00 89.69 110 TRP A O 1
ATOM 887 N N . LYS A 1 111 ? 18.414 3.344 -7.479 1.00 85.00 111 LYS A N 1
ATOM 888 C CA . LYS A 1 111 ? 19.107 4.489 -6.882 1.00 85.00 111 LYS A CA 1
ATOM 889 C C . LYS A 1 111 ? 20.062 5.105 -7.884 1.00 85.00 111 LYS A C 1
ATOM 891 O O . LYS A 1 111 ? 20.829 4.403 -8.538 1.00 85.00 111 LYS A O 1
ATOM 896 N N . ASP A 1 112 ? 20.077 6.435 -7.933 1.00 80.69 112 ASP A N 1
ATOM 897 C CA . ASP A 1 112 ? 20.956 7.222 -8.804 1.00 80.69 112 ASP A CA 1
ATOM 898 C C . ASP A 1 112 ? 22.403 7.262 -8.267 1.00 80.69 112 ASP A C 1
ATOM 900 O O . ASP A 1 112 ? 22.976 8.322 -8.006 1.00 80.69 112 ASP A O 1
ATOM 904 N N . TYR A 1 113 ? 23.005 6.085 -8.081 1.00 78.00 113 TYR A N 1
ATOM 905 C CA . TYR A 1 113 ? 24.404 5.912 -7.698 1.00 78.00 113 TYR A CA 1
ATOM 906 C C . TYR A 1 113 ? 25.225 5.327 -8.851 1.00 78.00 113 TYR A C 1
ATOM 908 O O . TYR A 1 113 ? 24.726 4.511 -9.629 1.00 78.00 113 TYR A O 1
ATOM 916 N N . PRO A 1 114 ? 26.519 5.687 -8.962 1.00 75.81 114 PRO A N 1
ATOM 917 C CA . PRO A 1 114 ? 27.403 5.073 -9.940 1.00 75.81 114 PRO A CA 1
ATOM 918 C C . PRO A 1 114 ? 27.378 3.548 -9.818 1.00 75.81 114 PRO A C 1
ATOM 920 O O . PRO A 1 114 ? 27.513 3.010 -8.719 1.00 75.81 114 PRO A O 1
ATOM 923 N N . LEU A 1 115 ? 27.257 2.869 -10.962 1.00 76.50 115 LEU A N 1
ATOM 924 C CA . LEU A 1 115 ? 27.343 1.409 -11.078 1.00 76.50 115 LEU A CA 1
ATOM 925 C C . LEU A 1 115 ? 26.245 0.627 -10.326 1.00 76.50 115 LEU A C 1
ATOM 927 O O . LEU A 1 115 ? 26.425 -0.566 -10.093 1.00 76.50 115 LEU A O 1
ATOM 931 N N . ASN A 1 116 ? 25.122 1.268 -9.975 1.00 73.50 116 ASN A N 1
ATOM 932 C CA . ASN A 1 116 ? 23.939 0.635 -9.372 1.00 73.50 116 ASN A CA 1
ATOM 933 C C . ASN A 1 116 ? 24.239 -0.186 -8.102 1.00 73.50 116 ASN A C 1
ATOM 935 O O . ASN A 1 116 ? 23.560 -1.167 -7.820 1.00 73.50 116 ASN A O 1
ATOM 939 N N . TRP A 1 117 ? 25.269 0.178 -7.331 1.00 80.00 117 TRP A N 1
ATOM 940 C CA . TRP A 1 117 ? 25.769 -0.648 -6.219 1.00 80.00 117 TRP A CA 1
ATOM 941 C C . TRP A 1 117 ? 24.777 -0.900 -5.083 1.00 80.00 117 TRP A C 1
ATOM 943 O O . TRP A 1 117 ? 24.989 -1.807 -4.283 1.00 80.00 117 TRP A O 1
ATOM 953 N N . THR A 1 118 ? 23.744 -0.075 -4.976 1.00 83.38 118 THR A N 1
ATOM 954 C CA . THR A 1 118 ? 22.712 -0.174 -3.940 1.00 83.38 118 THR A CA 1
ATOM 955 C C . THR A 1 118 ? 21.342 -0.510 -4.507 1.00 83.38 118 THR A C 1
ATOM 957 O O . THR A 1 118 ? 20.400 -0.604 -3.731 1.00 83.38 118 THR A O 1
ATOM 960 N N . SER A 1 119 ? 21.232 -0.687 -5.825 1.00 90.44 119 SER A N 1
ATOM 961 C CA . SER A 1 119 ? 19.986 -1.090 -6.465 1.00 90.44 119 SER A CA 1
ATOM 962 C C . SER A 1 119 ? 19.839 -2.600 -6.458 1.00 90.44 119 SER A C 1
ATOM 964 O O . SER A 1 119 ? 20.830 -3.327 -6.560 1.00 90.44 119 SER A O 1
ATOM 966 N N . HIS A 1 120 ? 18.601 -3.073 -6.391 1.00 91.75 120 HIS A N 1
ATOM 967 C CA . HIS A 1 120 ? 18.313 -4.500 -6.444 1.00 91.75 120 HIS A CA 1
ATOM 968 C C . HIS A 1 120 ? 17.008 -4.808 -7.165 1.00 91.75 120 HIS A C 1
ATOM 970 O O . HIS A 1 120 ? 16.160 -3.947 -7.396 1.00 91.75 120 HIS A O 1
ATOM 976 N N . GLU A 1 121 ? 16.906 -6.065 -7.581 1.00 92.81 121 GLU A N 1
ATOM 977 C CA . GLU A 1 121 ? 15.705 -6.618 -8.176 1.00 92.81 121 GLU A CA 1
ATOM 978 C C . GLU A 1 121 ? 14.632 -6.786 -7.108 1.00 92.81 121 GLU A C 1
ATOM 980 O O . GLU A 1 121 ? 14.896 -7.375 -6.057 1.00 92.81 121 GLU A O 1
ATOM 985 N N . ASN A 1 122 ? 13.424 -6.323 -7.429 1.00 93.38 122 ASN A N 1
ATOM 986 C CA . ASN A 1 122 ? 12.273 -6.264 -6.539 1.00 93.38 122 ASN A CA 1
ATOM 987 C C . ASN A 1 122 ? 12.451 -5.311 -5.356 1.00 93.38 122 ASN A C 1
ATOM 989 O O . ASN A 1 122 ? 13.519 -5.216 -4.752 1.00 93.38 122 ASN A O 1
ATOM 993 N N . ASP A 1 123 ? 11.345 -4.707 -4.957 1.00 93.69 123 ASP A N 1
ATOM 994 C CA . ASP A 1 123 ? 11.175 -4.139 -3.632 1.00 93.69 123 ASP A CA 1
ATOM 995 C C . ASP A 1 123 ? 9.713 -4.277 -3.210 1.00 93.69 123 ASP A C 1
ATOM 997 O O . ASP A 1 123 ? 8.808 -4.174 -4.041 1.00 93.69 123 ASP A O 1
ATOM 1001 N N . MET A 1 124 ? 9.466 -4.565 -1.937 1.00 94.38 124 MET A N 1
ATOM 1002 C CA . MET A 1 124 ? 8.109 -4.630 -1.408 1.00 94.38 124 MET A CA 1
ATOM 1003 C C . MET A 1 124 ? 8.038 -3.876 -0.096 1.00 94.38 124 MET A C 1
ATOM 1005 O O . MET A 1 124 ? 8.475 -4.357 0.950 1.00 94.38 124 MET A O 1
ATOM 1009 N N . GLU A 1 125 ? 7.408 -2.716 -0.190 1.00 95.56 125 GLU A N 1
ATOM 1010 C CA . GLU A 1 125 ? 7.188 -1.805 0.917 1.00 95.56 125 GLU A CA 1
ATOM 1011 C C . GLU A 1 125 ? 5.706 -1.761 1.263 1.00 95.56 125 GLU A C 1
ATOM 1013 O O . GLU A 1 125 ? 4.847 -2.266 0.532 1.00 95.56 125 GLU A O 1
ATOM 1018 N N . GLY A 1 126 ? 5.361 -1.166 2.399 1.00 96.00 126 GLY A N 1
ATOM 1019 C CA . GLY A 1 126 ? 3.974 -1.203 2.826 1.00 96.00 126 GLY A CA 1
ATOM 1020 C C . GLY A 1 126 ? 3.641 -0.383 4.049 1.00 96.00 126 GLY A C 1
ATOM 1021 O O . GLY A 1 126 ? 4.478 0.285 4.660 1.00 96.00 126 GLY A O 1
ATOM 1022 N N . VAL A 1 127 ? 2.366 -0.462 4.412 1.00 97.75 127 VAL A N 1
ATOM 1023 C CA . VAL A 1 127 ? 1.828 0.132 5.629 1.00 97.75 127 VAL A CA 1
ATOM 1024 C C . VAL A 1 127 ? 0.849 -0.824 6.293 1.00 97.75 127 VAL A C 1
ATOM 1026 O O . VAL A 1 127 ? -0.037 -1.378 5.649 1.00 97.75 127 VAL A O 1
ATOM 1029 N N . LEU A 1 128 ? 1.006 -1.010 7.600 1.00 97.94 128 LEU A N 1
ATOM 1030 C CA . LEU A 1 128 ? 0.002 -1.616 8.464 1.00 97.94 128 LEU A CA 1
ATOM 1031 C C . LEU A 1 128 ? -0.805 -0.512 9.137 1.00 97.94 128 LEU A C 1
ATOM 1033 O O . LEU A 1 128 ? -0.260 0.264 9.919 1.00 97.94 128 LEU A O 1
ATOM 1037 N N . GLU A 1 129 ? -2.108 -0.494 8.917 1.00 98.00 129 GLU A N 1
ATOM 1038 C CA . GLU A 1 129 ? -3.044 0.369 9.621 1.00 98.00 129 GLU A CA 1
ATOM 1039 C C . GLU A 1 129 ? -3.805 -0.403 10.696 1.00 98.00 129 GLU A C 1
ATOM 1041 O O . GLU A 1 129 ? -4.239 -1.538 10.497 1.00 98.00 129 GLU A O 1
ATOM 1046 N N . VAL A 1 130 ? -3.984 0.226 11.856 1.00 98.00 130 VAL A N 1
ATOM 1047 C CA . VAL A 1 130 ? -4.728 -0.331 12.988 1.00 98.00 130 VAL A CA 1
ATOM 1048 C C . VAL A 1 130 ? -5.963 0.523 13.216 1.00 98.00 130 VAL A C 1
ATOM 1050 O O . VAL A 1 130 ? -5.846 1.702 13.551 1.00 98.00 130 VAL A O 1
ATOM 1053 N N . VAL A 1 131 ? -7.147 -0.064 13.072 1.00 98.00 131 VAL A N 1
ATOM 1054 C CA . VAL A 1 131 ? -8.432 0.643 13.148 1.00 98.00 131 VAL A CA 1
ATOM 1055 C C . VAL A 1 131 ? -9.265 0.084 14.298 1.00 98.00 131 VAL A C 1
ATOM 1057 O O . VAL A 1 131 ? -9.516 -1.116 14.370 1.00 98.00 131 VAL A O 1
ATOM 1060 N N . LEU A 1 132 ? -9.708 0.952 15.209 1.00 97.44 132 LEU A N 1
ATOM 1061 C CA . LEU A 1 132 ? -10.584 0.603 16.328 1.00 97.44 132 LEU A CA 1
ATOM 1062 C C . LEU A 1 132 ? -12.028 0.439 15.851 1.00 97.44 132 LEU A C 1
ATOM 1064 O O . LEU A 1 132 ? -12.583 1.340 15.223 1.00 97.44 132 LEU A O 1
ATOM 1068 N N . LYS A 1 133 ? -12.666 -0.661 16.250 1.00 97.31 133 LYS A N 1
ATOM 1069 C CA . LYS A 1 133 ? -14.106 -0.895 16.091 1.00 97.31 133 LYS A CA 1
ATOM 1070 C C . LYS A 1 133 ? -14.878 -0.108 17.153 1.00 97.31 133 LYS A C 1
ATOM 1072 O O . LYS A 1 133 ? -15.247 -0.640 18.196 1.00 97.31 133 LYS A O 1
ATOM 1077 N N . ASP A 1 134 ? -15.102 1.175 16.898 1.00 95.06 134 ASP A N 1
ATOM 1078 C CA . ASP A 1 134 ? -15.769 2.111 17.821 1.00 95.06 134 ASP A CA 1
ATOM 1079 C C . ASP A 1 134 ? -17.310 2.091 17.749 1.00 95.06 134 ASP A C 1
ATOM 1081 O O . ASP A 1 134 ? -17.981 2.886 18.407 1.00 95.06 134 ASP A O 1
ATOM 1085 N N . GLY A 1 135 ? -17.875 1.176 16.957 1.00 93.81 135 GLY A N 1
ATOM 1086 C CA . GLY A 1 135 ? -19.311 1.059 16.708 1.00 93.81 135 GLY A CA 1
ATOM 1087 C C . GLY A 1 135 ? -19.800 1.830 15.478 1.00 93.81 135 GLY A C 1
ATOM 1088 O O . GLY A 1 135 ? -20.947 1.641 15.074 1.00 93.81 135 GLY A O 1
ATOM 1089 N N . SER A 1 136 ? -18.955 2.653 14.848 1.00 95.38 136 SER A N 1
ATOM 1090 C CA . SER A 1 136 ? -19.214 3.180 13.506 1.00 95.38 136 SER A CA 1
ATOM 1091 C C . SER A 1 136 ? -18.950 2.117 12.432 1.00 95.38 136 SER A C 1
ATOM 1093 O O . SER A 1 136 ? -18.256 1.128 12.671 1.00 95.38 136 SER A O 1
ATOM 1095 N N . THR A 1 137 ? -19.476 2.331 11.220 1.00 96.25 137 THR A N 1
ATOM 1096 C CA . THR A 1 137 ? -19.332 1.388 10.097 1.00 96.25 137 THR A CA 1
ATOM 1097 C C . THR A 1 137 ? -17.875 1.080 9.756 1.00 96.25 137 THR A C 1
ATOM 1099 O O . THR A 1 137 ? -17.580 -0.048 9.390 1.00 96.25 137 THR A O 1
ATOM 1102 N N . TYR A 1 138 ? -16.974 2.060 9.876 1.00 97.62 138 TYR A N 1
ATOM 1103 C CA . TYR A 1 138 ? -15.582 1.933 9.428 1.00 97.62 138 TYR A CA 1
ATOM 1104 C C . TYR A 1 138 ? -14.549 2.125 10.539 1.00 97.62 138 TYR A C 1
ATOM 1106 O O . TYR A 1 138 ? -13.355 2.044 10.268 1.00 97.62 138 TYR A O 1
ATOM 1114 N N . GLY A 1 139 ? -14.984 2.352 11.777 1.00 96.44 139 GLY A N 1
ATOM 1115 C CA . GLY A 1 139 ? -14.099 2.551 12.917 1.00 96.44 139 GLY A CA 1
ATOM 1116 C C . GLY A 1 139 ? -13.298 3.849 12.884 1.00 96.44 139 GLY A C 1
ATOM 1117 O O . GLY A 1 139 ? -13.547 4.755 12.085 1.00 96.44 139 GLY A O 1
ATOM 1118 N N . THR A 1 140 ? -12.291 3.899 13.754 1.00 96.62 140 THR A N 1
ATOM 1119 C CA . THR A 1 140 ? -11.369 5.031 13.889 1.00 96.62 140 THR A CA 1
ATOM 1120 C C . THR A 1 140 ? -9.921 4.553 13.828 1.00 96.62 140 THR A C 1
ATOM 1122 O O . THR A 1 140 ? -9.507 3.729 14.645 1.00 96.62 140 THR A O 1
ATOM 1125 N N . LEU A 1 141 ? -9.125 5.105 12.907 1.00 96.44 141 LEU A N 1
ATOM 1126 C CA . LEU A 1 141 ? -7.686 4.842 12.805 1.00 96.44 141 LEU A CA 1
ATOM 1127 C C . LEU A 1 141 ? -6.971 5.165 14.127 1.00 96.44 141 LEU A C 1
ATOM 1129 O O . LEU A 1 141 ? -7.155 6.236 14.703 1.00 96.44 141 LEU A O 1
ATOM 1133 N N . GLN A 1 142 ? -6.151 4.235 14.605 1.00 96.62 142 GLN A N 1
ATOM 1134 C CA . GLN A 1 142 ? -5.411 4.326 15.868 1.00 96.62 142 GLN A CA 1
ATOM 1135 C C . GLN A 1 142 ? -3.902 4.408 15.654 1.00 96.62 142 GLN A C 1
ATOM 1137 O O . GLN A 1 142 ? -3.203 5.017 16.466 1.00 96.62 142 GLN A O 1
ATOM 1142 N N . ALA A 1 143 ? -3.390 3.785 14.595 1.00 96.25 143 ALA A N 1
ATOM 1143 C CA . ALA A 1 143 ? -1.977 3.803 14.252 1.00 96.25 143 ALA A CA 1
ATOM 1144 C C . ALA A 1 143 ? -1.766 3.418 12.785 1.00 96.25 143 ALA A C 1
ATOM 1146 O O . ALA A 1 143 ? -2.588 2.709 12.208 1.00 96.25 143 ALA A O 1
ATOM 1147 N N . ALA A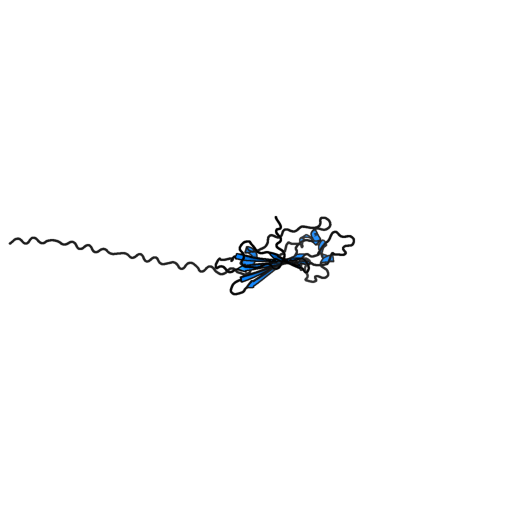 1 144 ? -0.631 3.839 12.237 1.00 96.69 144 ALA A N 1
ATOM 1148 C CA . ALA A 1 144 ? -0.071 3.327 10.995 1.00 96.69 144 ALA A CA 1
ATOM 1149 C C . ALA A 1 144 ? 1.403 2.965 11.224 1.00 96.69 144 ALA A C 1
ATOM 1151 O O . ALA A 1 144 ? 2.106 3.677 11.943 1.00 96.69 144 ALA A O 1
ATOM 1152 N N . VAL A 1 145 ? 1.875 1.870 10.638 1.00 96.19 145 VAL A N 1
ATOM 1153 C CA . VAL A 1 145 ? 3.281 1.457 10.665 1.00 96.19 145 VAL A CA 1
ATOM 1154 C C . VAL A 1 145 ? 3.751 1.286 9.233 1.00 96.19 145 VAL A C 1
ATOM 1156 O O . VAL A 1 145 ? 3.305 0.355 8.571 1.00 96.19 145 VAL A O 1
ATOM 1159 N N . THR A 1 146 ? 4.619 2.170 8.752 1.00 95.94 146 THR A N 1
ATOM 1160 C CA . THR A 1 146 ? 5.207 2.047 7.413 1.00 95.94 146 THR A CA 1
ATOM 1161 C C . THR A 1 146 ? 6.499 1.246 7.474 1.00 95.94 146 THR A C 1
ATOM 1163 O O . THR A 1 146 ? 7.241 1.338 8.456 1.00 95.94 146 THR A O 1
ATOM 1166 N N . GLN A 1 147 ? 6.761 0.467 6.434 1.00 94.44 147 GLN A N 1
ATOM 1167 C CA . GLN A 1 147 ? 8.033 -0.207 6.206 1.00 94.44 147 GLN A CA 1
ATOM 1168 C C . GLN A 1 147 ? 8.876 0.634 5.239 1.00 94.44 147 GLN A C 1
ATOM 1170 O O . GLN A 1 147 ? 8.327 1.236 4.316 1.00 94.44 147 GLN A O 1
ATOM 1175 N N . ALA A 1 148 ? 10.177 0.731 5.510 1.00 87.19 148 ALA A N 1
ATOM 1176 C CA . ALA A 1 148 ? 11.167 1.112 4.510 1.00 87.19 148 ALA A CA 1
ATOM 1177 C C . ALA A 1 148 ? 12.438 0.284 4.734 1.00 87.19 148 ALA A C 1
ATOM 1179 O O . ALA A 1 148 ? 13.087 0.403 5.787 1.00 87.19 148 ALA A O 1
ATOM 1180 N N . HIS A 1 149 ? 12.798 -0.544 3.759 1.00 86.06 149 HIS A N 1
ATOM 1181 C CA . HIS A 1 149 ? 13.817 -1.578 3.868 1.00 86.06 149 HIS A CA 1
ATOM 1182 C C . HIS A 1 149 ? 13.575 -2.441 5.130 1.00 86.06 149 HIS A C 1
ATOM 1184 O O . HIS A 1 149 ? 12.490 -2.985 5.340 1.00 86.06 149 HIS A O 1
ATOM 1190 N N . ASP A 1 150 ? 14.566 -2.515 6.026 1.00 88.31 150 ASP A N 1
ATOM 1191 C CA . ASP A 1 150 ? 14.510 -3.269 7.285 1.00 88.31 150 ASP A CA 1
ATOM 1192 C C . ASP A 1 150 ? 13.917 -2.466 8.463 1.00 88.31 150 ASP A C 1
ATOM 1194 O O . ASP A 1 150 ? 13.992 -2.893 9.620 1.00 88.31 150 ASP A O 1
ATOM 1198 N N . ASN A 1 151 ? 13.375 -1.270 8.208 1.00 91.56 151 ASN A N 1
ATOM 1199 C CA . ASN A 1 151 ? 12.912 -0.351 9.246 1.00 91.56 151 ASN A CA 1
ATOM 1200 C C . ASN A 1 151 ? 11.393 -0.214 9.254 1.00 91.56 151 ASN A C 1
ATOM 1202 O O . ASN A 1 151 ? 10.746 -0.185 8.212 1.00 91.56 151 ASN A O 1
ATOM 1206 N N . TYR A 1 152 ? 10.846 -0.031 10.455 1.00 93.38 152 TYR A N 1
ATOM 1207 C CA . TYR A 1 152 ? 9.426 0.213 10.676 1.00 93.38 152 TYR A CA 1
ATOM 1208 C C . TYR A 1 152 ? 9.228 1.551 11.383 1.00 93.38 152 TYR A C 1
ATOM 1210 O O . TYR A 1 152 ? 9.805 1.793 12.447 1.00 93.38 152 TYR A O 1
ATOM 1218 N N . TYR A 1 153 ? 8.380 2.408 10.824 1.00 93.38 153 TYR A N 1
ATOM 1219 C CA . TYR A 1 153 ? 8.083 3.734 11.359 1.00 93.38 153 TYR A CA 1
ATOM 1220 C C . TYR A 1 153 ? 6.632 3.795 11.812 1.00 93.38 153 TYR A C 1
ATOM 1222 O O . TYR A 1 153 ? 5.716 3.564 11.034 1.00 93.38 153 TYR A O 1
ATOM 1230 N N . SER A 1 154 ? 6.416 4.095 13.093 1.00 93.12 154 SER A N 1
ATOM 1231 C CA . SER A 1 154 ? 5.079 4.133 13.692 1.00 93.12 154 SER A CA 1
ATOM 1232 C C . SER A 1 154 ? 4.540 5.557 13.799 1.00 93.12 154 SER A C 1
ATOM 1234 O O . SER A 1 154 ? 5.188 6.440 14.365 1.00 93.12 154 SER A O 1
ATOM 1236 N N . TYR A 1 155 ? 3.304 5.741 13.357 1.00 92.75 155 TYR A N 1
ATOM 1237 C CA . TYR A 1 155 ? 2.557 6.990 13.381 1.00 92.75 155 TYR A CA 1
ATOM 1238 C C . TYR A 1 155 ? 1.261 6.785 14.156 1.00 92.75 155 TYR A C 1
ATOM 1240 O O . TYR A 1 155 ? 0.592 5.762 14.015 1.00 92.75 155 TYR A O 1
ATOM 1248 N N . ILE A 1 156 ? 0.897 7.766 14.977 1.00 93.44 156 ILE A N 1
ATOM 1249 C C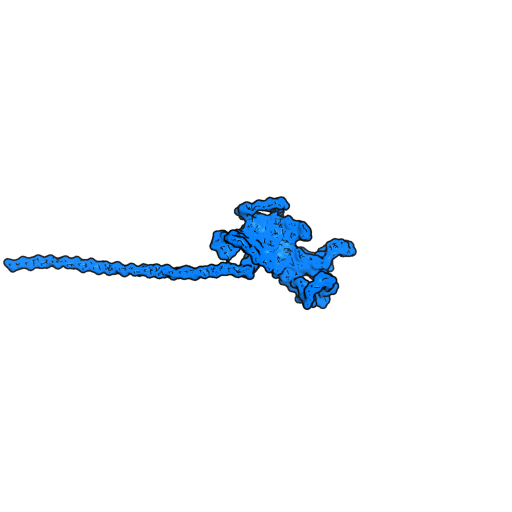A . ILE A 1 156 ? -0.360 7.768 15.727 1.00 93.44 156 ILE A CA 1
ATOM 1250 C C . ILE A 1 156 ? -1.117 9.065 15.418 1.00 93.44 156 ILE A C 1
ATOM 1252 O O . ILE A 1 156 ? -0.530 10.145 15.536 1.00 93.44 156 ILE A O 1
ATOM 1256 N N . PRO A 1 157 ? -2.395 9.001 15.009 1.00 90.62 157 PRO A N 1
ATOM 1257 C CA . PRO A 1 157 ? -3.204 10.194 14.845 1.00 90.62 157 PRO A CA 1
ATOM 1258 C C . PRO A 1 157 ? -3.434 10.875 16.198 1.00 90.62 157 PRO A C 1
ATOM 1260 O O . PRO A 1 157 ? -3.413 10.245 17.262 1.00 90.62 157 PRO A O 1
ATOM 1263 N N . ALA A 1 158 ? -3.655 12.190 16.159 1.00 86.44 158 ALA A N 1
ATOM 1264 C CA . ALA A 1 158 ? -3.915 12.977 17.356 1.00 86.44 158 ALA A CA 1
ATOM 1265 C C . ALA A 1 158 ? -5.120 12.416 18.130 1.00 86.44 158 ALA A C 1
ATOM 1267 O O . ALA A 1 158 ? -6.171 12.145 17.555 1.00 86.44 158 ALA A O 1
ATOM 1268 N N . GLY A 1 159 ? -4.962 12.254 19.446 1.00 84.31 159 GLY A N 1
ATOM 1269 C CA . GLY A 1 159 ? -6.002 11.689 20.309 1.00 84.31 159 GLY A CA 1
ATOM 1270 C C . GLY A 1 159 ? -6.063 10.158 20.336 1.00 84.31 159 GLY A C 1
ATOM 1271 O O . GLY A 1 159 ? -6.880 9.620 21.079 1.00 84.31 159 GLY A O 1
ATOM 1272 N N . SER A 1 160 ? -5.198 9.453 19.596 1.00 88.06 160 SER A N 1
ATOM 1273 C CA . SER A 1 160 ? -5.092 7.996 19.709 1.00 88.06 160 SER A CA 1
ATOM 1274 C C . SER A 1 160 ? -4.579 7.573 21.103 1.00 88.06 160 SER A C 1
ATOM 1276 O O . SER A 1 160 ? -3.609 8.153 21.600 1.00 88.06 160 SER A O 1
ATOM 1278 N N . PRO A 1 161 ? -5.184 6.555 21.748 1.00 84.50 161 PRO A N 1
ATOM 1279 C CA . PRO A 1 161 ? -4.682 5.934 22.972 1.00 84.50 161 PRO A CA 1
ATOM 1280 C C . PRO A 1 161 ? -3.414 5.089 22.749 1.00 84.50 161 PRO A C 1
ATOM 1282 O O . PRO A 1 161 ? -2.776 4.682 23.726 1.00 84.50 161 PRO A O 1
ATOM 1285 N N . SER A 1 162 ? -3.043 4.800 21.495 1.00 81.94 162 SER A N 1
ATOM 1286 C CA . SER A 1 162 ? -1.829 4.055 21.152 1.00 81.94 162 SER A CA 1
ATOM 1287 C C . SER A 1 162 ? -0.563 4.831 21.528 1.00 81.94 162 SER A C 1
ATOM 1289 O O . SER A 1 162 ? -0.514 6.059 21.488 1.00 81.94 162 SER A O 1
ATOM 1291 N N . ARG A 1 163 ? 0.505 4.107 21.880 1.00 75.69 163 ARG A N 1
ATOM 1292 C CA . ARG A 1 163 ? 1.818 4.691 22.190 1.00 75.69 163 ARG A CA 1
ATOM 1293 C C . ARG A 1 163 ? 2.812 4.301 21.106 1.00 75.69 163 ARG A C 1
ATOM 1295 O O . ARG A 1 163 ? 3.097 3.120 20.949 1.00 75.69 163 ARG A O 1
ATOM 1302 N N . ALA A 1 164 ? 3.357 5.282 20.391 1.00 63.72 164 ALA A N 1
ATOM 1303 C CA . ALA A 1 164 ? 4.444 5.039 19.449 1.00 63.72 164 ALA A CA 1
ATOM 1304 C C . ALA A 1 164 ? 5.765 4.828 20.210 1.00 63.72 164 ALA A C 1
ATOM 1306 O O . ALA A 1 164 ? 6.160 5.661 21.031 1.00 63.72 164 ALA A O 1
ATOM 1307 N N . THR A 1 165 ? 6.476 3.738 19.928 1.00 55.97 165 THR A N 1
ATOM 1308 C CA . THR A 1 165 ? 7.862 3.542 20.370 1.00 55.97 165 THR A CA 1
ATOM 1309 C C . THR A 1 165 ? 8.804 4.145 19.323 1.00 55.97 165 THR A C 1
ATOM 1311 O O . THR A 1 165 ? 9.165 3.485 18.362 1.00 55.97 165 THR A O 1
ATOM 1314 N N . ALA A 1 166 ? 9.169 5.418 19.511 1.00 44.16 166 ALA A N 1
ATOM 1315 C CA . ALA A 1 166 ? 10.269 6.138 18.845 1.00 44.16 166 ALA A CA 1
ATOM 1316 C C . ALA A 1 166 ? 10.252 6.260 17.298 1.00 44.16 166 ALA A C 1
ATOM 1318 O O . ALA A 1 166 ? 10.952 5.550 16.595 1.00 44.16 166 ALA A O 1
ATOM 1319 N N . ARG A 1 167 ? 9.565 7.278 16.767 1.00 46.25 167 ARG A N 1
ATOM 1320 C CA . ARG A 1 167 ? 10.105 8.576 16.293 1.00 46.25 167 ARG A CA 1
ATOM 1321 C C . ARG A 1 167 ? 8.862 9.369 15.898 1.00 46.25 167 ARG A C 1
ATOM 1323 O O . ARG A 1 167 ? 8.233 9.067 14.894 1.00 46.25 167 ARG A O 1
ATOM 1330 N N . THR A 1 168 ? 8.446 10.337 16.712 1.00 42.53 168 THR A N 1
ATOM 1331 C CA . THR A 1 168 ? 7.416 11.301 16.304 1.00 42.53 168 THR A CA 1
ATOM 1332 C C . THR A 1 168 ? 7.969 12.091 15.126 1.00 42.53 168 THR A C 1
ATOM 1334 O O . THR A 1 168 ? 8.672 13.081 15.306 1.00 42.53 168 THR A O 1
ATOM 1337 N N . SER A 1 169 ? 7.711 11.607 13.917 1.00 45.03 169 SER A N 1
ATOM 1338 C CA . SER A 1 169 ? 7.890 12.362 12.692 1.00 45.03 169 SER A CA 1
ATOM 1339 C C . SER A 1 169 ? 6.784 13.409 12.659 1.00 45.03 169 SER A C 1
ATOM 1341 O O . SER A 1 169 ? 5.686 13.166 12.167 1.00 45.03 169 SER A O 1
ATOM 1343 N N . THR A 1 170 ? 7.066 14.585 13.211 1.00 39.59 170 THR A N 1
ATOM 1344 C CA . THR A 1 170 ? 6.392 15.813 12.791 1.00 39.59 170 THR A CA 1
ATOM 1345 C C . THR A 1 170 ? 6.909 16.159 11.393 1.00 39.59 170 THR A C 1
ATOM 1347 O O . THR A 1 170 ? 7.727 17.064 11.245 1.00 39.59 170 THR A O 1
ATOM 1350 N N . ALA A 1 171 ? 6.524 15.385 10.380 1.00 34.53 171 ALA A N 1
ATOM 1351 C CA . ALA A 1 171 ? 6.718 15.791 8.997 1.00 34.53 171 ALA A CA 1
ATOM 1352 C C . ALA A 1 171 ? 5.527 16.691 8.639 1.00 34.53 171 ALA A C 1
ATOM 1354 O O . ALA A 1 171 ? 4.389 16.220 8.704 1.00 34.53 171 ALA A O 1
ATOM 1355 N N . PRO A 1 172 ? 5.736 17.989 8.360 1.00 34.53 172 PRO A N 1
ATOM 1356 C CA . PRO A 1 172 ? 4.724 18.766 7.669 1.00 34.53 172 PRO A CA 1
ATOM 1357 C C . PRO A 1 172 ? 4.616 18.248 6.230 1.00 34.53 172 PRO A C 1
ATOM 1359 O O . PRO A 1 172 ? 5.612 17.796 5.661 1.00 34.53 172 PRO A O 1
ATOM 1362 N N . CYS A 1 173 ? 3.393 18.290 5.703 1.00 35.44 173 CYS A N 1
ATOM 1363 C CA . CYS A 1 173 ? 3.080 18.054 4.299 1.00 35.44 173 CYS A CA 1
ATOM 1364 C C . CYS A 1 173 ? 3.935 18.909 3.355 1.00 35.44 173 CYS A C 1
ATOM 1366 O O . CYS A 1 173 ? 4.281 20.050 3.748 1.00 35.44 173 CYS A O 1
#

pLDDT: mean 84.42, std 17.89, range [34.53, 98.75]

Radius of gyration: 31.21 Å; chains: 1; bounding box: 125×34×60 Å

Secondary structure (DSSP, 8-state):
----PPP---------------PPPP-PPPPPHHHHHHHT---------SS-GGGG----TTTTSS--TTSHHHHGGG-GGG-----EEEEEE-SSEEEEEEEEEEEEE---SGGGTT-EEEEEEEEEEEEE--SSSS-EEEEEEEEETTEEEEE--TT-S----S-------